Protein AF-A0A7W1XA96-F1 (afdb_monomer_lite)

Secondary structure (DSSP, 8-state):
-PPPHHHHHHHHHHHHHT-TT--HHHHHHHHHHHHHHHHHHHHHHHHHHS--SS-HHHHHHHHHHHHHHHHHTHHHHHTSTTHHHHTT--TT--STTSSTTSHHHHHHHHHHHHHHHHHHHTT-HHHHHTT---

Structure (mmCIF, N/CA/C/O backbone):
data_AF-A0A7W1XA96-F1
#
_entry.id   AF-A0A7W1XA96-F1
#
loop_
_atom_site.group_PDB
_atom_site.id
_atom_site.type_symbol
_atom_site.label_atom_id
_atom_site.label_alt_id
_atom_site.label_comp_id
_atom_site.label_asym_id
_atom_site.label_entity_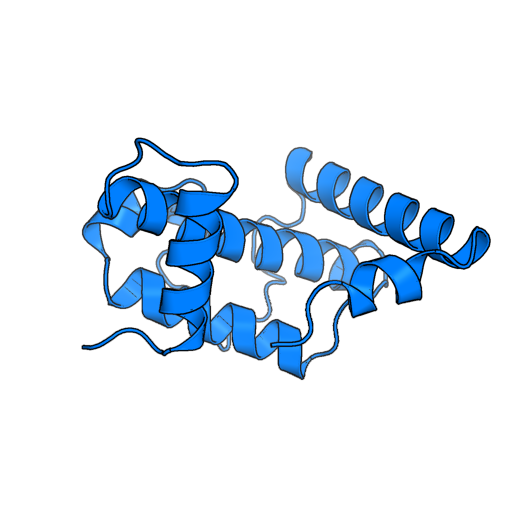id
_atom_site.label_seq_id
_atom_site.pdbx_PDB_ins_code
_atom_site.Cartn_x
_atom_site.Cartn_y
_atom_site.Cartn_z
_atom_site.occupancy
_atom_site.B_iso_or_equiv
_atom_site.auth_seq_id
_atom_site.auth_comp_id
_atom_site.auth_asym_id
_atom_site.auth_atom_id
_atom_site.pdbx_PDB_model_num
ATOM 1 N N . MET A 1 1 ? -2.725 1.290 21.199 1.00 57.22 1 MET A N 1
ATOM 2 C CA . MET A 1 1 ? -1.618 1.850 20.387 1.00 57.22 1 MET A CA 1
ATOM 3 C C . MET A 1 1 ? -2.131 3.094 19.661 1.00 57.22 1 MET A C 1
ATOM 5 O O . MET A 1 1 ? -3.259 3.054 19.189 1.00 57.22 1 MET A O 1
ATOM 9 N N . LYS A 1 2 ? -1.398 4.219 19.641 1.00 81.19 2 LYS A N 1
ATOM 10 C CA . LYS A 1 2 ? -1.837 5.448 18.940 1.00 81.19 2 LYS A CA 1
ATOM 11 C C . LYS A 1 2 ? -1.303 5.438 17.505 1.00 81.19 2 LYS A C 1
ATOM 13 O O . LYS A 1 2 ? -0.130 5.144 17.312 1.00 81.19 2 LYS A O 1
ATOM 18 N N . LEU A 1 3 ? -2.135 5.809 16.527 1.00 90.19 3 LEU A N 1
ATOM 19 C CA . LEU A 1 3 ? -1.678 5.979 15.144 1.00 90.19 3 LEU A CA 1
ATOM 20 C C . LEU A 1 3 ? -0.625 7.105 15.032 1.00 90.19 3 LEU A C 1
ATOM 22 O O . LEU A 1 3 ? -0.797 8.151 15.681 1.00 90.19 3 LEU A O 1
ATOM 26 N N . PRO A 1 4 ? 0.413 6.923 14.196 1.00 94.06 4 PRO A N 1
ATOM 27 C CA . PRO A 1 4 ? 1.352 7.963 13.797 1.00 94.06 4 PRO A CA 1
ATOM 28 C C . PRO A 1 4 ? 0.668 9.213 13.237 1.00 94.06 4 PRO A C 1
ATOM 30 O O . PRO A 1 4 ? -0.450 9.159 12.715 1.00 94.06 4 PRO A O 1
ATOM 33 N N . THR A 1 5 ? 1.351 10.353 13.340 1.00 95.56 5 THR A N 1
ATOM 34 C CA . THR A 1 5 ? 0.825 11.654 12.904 1.00 95.56 5 THR A CA 1
ATOM 35 C C . THR A 1 5 ? 0.485 11.673 11.414 1.00 95.56 5 THR A C 1
ATOM 37 O O . THR A 1 5 ? -0.587 12.163 11.061 1.00 95.56 5 THR A O 1
ATOM 40 N N . HIS A 1 6 ? 1.318 11.081 10.553 1.00 94.38 6 HIS A N 1
ATOM 41 C CA . HIS A 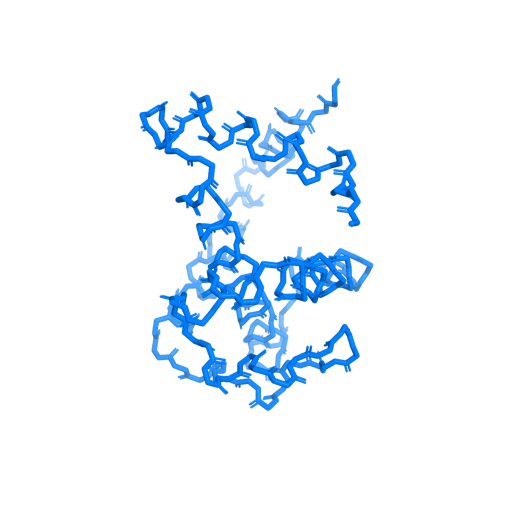1 6 ? 1.082 11.070 9.104 1.00 94.38 6 HIS A CA 1
ATOM 42 C C . HIS A 1 6 ? -0.171 10.273 8.721 1.00 94.38 6 HIS A C 1
ATOM 44 O O . HIS A 1 6 ? -0.967 10.745 7.915 1.00 94.38 6 HIS A O 1
ATOM 50 N N . LEU A 1 7 ? -0.431 9.128 9.366 1.00 96.06 7 LEU A N 1
ATOM 51 C CA . LEU A 1 7 ? -1.658 8.353 9.126 1.00 96.06 7 LEU A CA 1
ATOM 52 C C . LEU A 1 7 ? -2.913 9.112 9.575 1.00 96.06 7 LEU A C 1
ATOM 54 O O . LEU A 1 7 ? -3.935 9.078 8.895 1.00 96.06 7 LEU A O 1
ATOM 58 N N . LYS A 1 8 ? -2.844 9.854 10.688 1.00 95.19 8 LYS A N 1
ATOM 59 C CA . LYS A 1 8 ? -3.952 10.727 11.119 1.00 95.19 8 LYS A CA 1
ATOM 60 C C . LYS A 1 8 ? -4.201 11.859 10.125 1.00 95.19 8 LYS A C 1
ATOM 62 O O . LYS A 1 8 ? -5.353 12.163 9.820 1.00 95.19 8 LYS A O 1
ATOM 67 N N . GLN A 1 9 ? -3.136 12.485 9.630 1.00 95.00 9 GLN A N 1
ATOM 68 C CA . GLN A 1 9 ? -3.228 13.524 8.606 1.00 95.00 9 GLN A CA 1
ATOM 69 C C . GLN A 1 9 ? -3.833 12.968 7.311 1.00 95.00 9 GLN A C 1
ATOM 71 O O . GLN A 1 9 ? -4.704 13.614 6.730 1.00 95.00 9 GLN A O 1
ATOM 76 N N . GLU A 1 10 ? -3.456 11.753 6.901 1.00 95.12 10 GLU A N 1
ATOM 77 C CA . GLU A 1 10 ? -4.036 11.100 5.726 1.00 95.12 10 GLU A CA 1
ATOM 78 C C . GLU A 1 10 ? -5.527 10.804 5.916 1.00 95.12 10 GLU A C 1
ATOM 80 O O . GLU A 1 10 ? -6.319 11.188 5.059 1.00 95.12 10 GLU A O 1
ATOM 85 N N . LEU A 1 11 ? -5.944 10.239 7.054 1.00 94.88 11 LEU A N 1
ATOM 86 C CA . LEU A 1 11 ? -7.366 10.014 7.356 1.00 94.88 11 LEU A CA 1
ATOM 87 C C . LEU A 1 11 ? -8.172 11.323 7.322 1.00 94.88 11 LEU A C 1
ATOM 89 O O . LEU A 1 11 ? -9.252 11.382 6.730 1.00 94.88 11 LEU A O 1
ATOM 93 N N . ASN A 1 12 ? -7.623 12.398 7.896 1.00 94.62 12 ASN A N 1
ATOM 94 C CA . ASN A 1 12 ? -8.241 13.723 7.853 1.00 94.62 12 ASN A CA 1
ATOM 95 C C . ASN A 1 12 ? -8.357 14.259 6.419 1.00 94.62 12 ASN A C 1
ATOM 97 O O . ASN A 1 12 ? -9.382 14.844 6.063 1.00 94.62 12 ASN A O 1
ATOM 101 N N . ARG A 1 13 ? -7.332 14.052 5.584 1.00 94.81 13 ARG A N 1
ATOM 102 C CA . ARG A 1 13 ? -7.362 14.424 4.165 1.00 94.81 13 ARG A CA 1
ATOM 103 C C . ARG A 1 13 ? -8.423 13.625 3.409 1.00 94.81 13 ARG A C 1
ATOM 105 O O . ARG A 1 13 ? -9.221 14.227 2.701 1.00 94.81 13 ARG A O 1
ATOM 112 N N . MET A 1 14 ? -8.479 12.305 3.593 1.00 94.94 14 MET A N 1
ATOM 113 C CA . MET A 1 14 ? -9.481 11.439 2.957 1.00 94.94 14 MET A CA 1
ATOM 114 C C . MET A 1 14 ? -10.903 11.908 3.275 1.00 94.94 14 MET A C 1
ATOM 116 O O . MET A 1 14 ? -11.708 12.117 2.363 1.00 94.94 14 MET A O 1
ATOM 120 N N . LYS A 1 15 ? -11.171 12.178 4.559 1.00 94.69 15 LYS A N 1
ATOM 121 C CA . LYS A 1 15 ? -12.461 12.694 5.020 1.00 94.69 15 LYS A CA 1
ATOM 122 C C . LYS A 1 15 ? -12.821 14.026 4.361 1.00 94.69 15 LYS A C 1
ATOM 124 O O . LYS A 1 15 ? -13.938 14.201 3.890 1.00 94.69 15 LYS A O 1
ATOM 129 N N . LYS A 1 16 ? -11.873 14.965 4.281 1.00 93.81 16 LYS A N 1
ATOM 130 C CA . LYS A 1 16 ? -12.111 16.287 3.679 1.00 93.81 16 LYS A CA 1
ATOM 131 C C . LYS A 1 16 ? -12.308 16.233 2.161 1.00 93.81 16 LYS A C 1
ATOM 133 O O . LYS A 1 16 ? -13.118 16.992 1.634 1.00 93.81 16 LYS A O 1
ATOM 138 N N . THR A 1 17 ? -11.566 15.375 1.461 1.00 91.94 17 THR A N 1
ATOM 139 C CA . THR A 1 17 ? -11.503 15.395 -0.006 1.00 91.94 17 THR A CA 1
ATOM 140 C C . THR A 1 17 ? -12.582 14.537 -0.666 1.00 91.94 17 THR A C 1
ATOM 142 O O . THR A 1 17 ? -13.232 15.021 -1.588 1.00 91.94 17 THR A O 1
ATOM 145 N N . PHE A 1 18 ? -12.784 13.288 -0.231 1.00 90.75 18 PHE A N 1
ATOM 146 C CA . PHE A 1 18 ? -13.611 12.330 -0.986 1.00 90.75 18 PHE A CA 1
ATOM 147 C C . PHE A 1 18 ? -14.481 11.390 -0.131 1.00 90.75 18 PHE A C 1
ATOM 149 O O . PHE A 1 18 ? -15.227 10.594 -0.689 1.00 90.75 18 PHE A O 1
ATOM 156 N N . MET A 1 19 ? -14.433 11.488 1.205 1.00 93.31 19 MET A N 1
ATOM 157 C CA . MET A 1 19 ? -15.226 10.661 2.133 1.00 93.31 19 MET A CA 1
ATOM 158 C C . MET A 1 19 ? -15.852 11.500 3.261 1.00 93.31 19 MET A C 1
ATOM 160 O O . MET A 1 19 ? -15.618 11.242 4.441 1.00 93.31 19 MET A O 1
ATOM 164 N N . LYS A 1 20 ? -16.620 12.538 2.906 1.00 89.00 20 LYS A N 1
ATOM 165 C CA . LYS A 1 20 ? -17.130 13.545 3.862 1.00 89.00 20 LYS A CA 1
ATOM 166 C C . LYS A 1 20 ? -18.012 12.950 4.963 1.00 89.00 20 LYS A C 1
ATOM 168 O O . LYS A 1 20 ? -17.817 13.279 6.133 1.00 89.00 20 LYS A O 1
ATOM 173 N N . ASP A 1 21 ? -18.897 12.031 4.585 1.00 93.19 21 ASP A N 1
ATOM 174 C CA . ASP A 1 21 ? -19.896 11.429 5.480 1.00 93.19 21 ASP A CA 1
ATOM 175 C C . ASP A 1 21 ? -19.442 10.090 6.080 1.00 93.19 21 ASP A C 1
ATOM 177 O O . ASP A 1 21 ? -20.163 9.467 6.856 1.00 93.19 21 ASP A O 1
ATOM 181 N N . ALA A 1 22 ? -18.232 9.640 5.740 1.00 92.31 22 ALA A N 1
ATOM 182 C CA . ALA A 1 22 ? -17.699 8.383 6.234 1.00 92.31 22 ALA A CA 1
ATOM 183 C C . ALA A 1 22 ? -17.386 8.460 7.731 1.00 92.31 22 ALA A C 1
ATOM 185 O O . ALA A 1 22 ? -16.797 9.431 8.235 1.00 92.31 22 ALA A O 1
ATOM 186 N N . ASN A 1 23 ? -17.730 7.389 8.444 1.00 95.19 23 ASN A N 1
ATOM 187 C CA . ASN A 1 23 ? -17.289 7.219 9.819 1.00 95.19 23 ASN A CA 1
ATOM 188 C C . ASN A 1 23 ? -15.804 6.798 9.858 1.00 95.19 23 ASN A C 1
ATOM 190 O O . ASN A 1 23 ? -15.154 6.570 8.834 1.00 95.19 23 ASN A O 1
ATOM 194 N N . LEU A 1 24 ? -15.238 6.709 11.064 1.00 94.06 24 LEU A N 1
ATOM 195 C CA . LEU A 1 24 ? -13.830 6.351 11.230 1.00 94.06 24 LEU A CA 1
ATOM 196 C C . LEU A 1 24 ? -13.508 4.943 10.704 1.00 94.06 24 LEU A C 1
ATOM 198 O O . LEU A 1 24 ? -12.451 4.757 10.106 1.00 94.06 24 LEU A O 1
ATOM 202 N N . ASN A 1 25 ? -14.396 3.968 10.895 1.00 96.69 25 ASN A N 1
ATOM 203 C CA . ASN A 1 25 ? -14.159 2.591 10.462 1.00 96.69 25 ASN A CA 1
ATOM 204 C C . ASN A 1 25 ? -14.081 2.500 8.935 1.00 96.69 25 ASN A C 1
ATOM 206 O O . ASN A 1 25 ? -13.188 1.831 8.416 1.00 96.69 25 ASN A O 1
ATOM 210 N N . ASP A 1 26 ? -14.948 3.220 8.222 1.00 97.12 26 ASP A N 1
ATOM 211 C CA . ASP A 1 26 ? -14.929 3.284 6.756 1.00 97.12 26 ASP A CA 1
ATOM 212 C C . ASP A 1 26 ? -13.623 3.904 6.240 1.00 97.12 26 ASP A C 1
ATOM 214 O O . ASP A 1 26 ? -12.998 3.383 5.315 1.00 97.12 26 ASP A O 1
ATOM 218 N N . LEU A 1 27 ? -13.157 4.981 6.885 1.00 97.31 27 LEU A N 1
ATOM 219 C CA . LEU A 1 27 ? -11.882 5.623 6.551 1.00 97.31 27 LEU A CA 1
ATOM 220 C C . LEU A 1 27 ? -10.691 4.677 6.773 1.00 97.31 27 LEU A C 1
ATOM 222 O O . LEU A 1 27 ? -9.788 4.620 5.938 1.00 97.31 27 LEU A O 1
ATOM 226 N N . ILE A 1 28 ? -10.692 3.914 7.870 1.00 97.75 28 ILE A N 1
ATOM 227 C CA . ILE A 1 28 ? -9.647 2.922 8.161 1.00 97.75 28 ILE A CA 1
ATOM 228 C C . ILE A 1 28 ? -9.663 1.786 7.134 1.00 97.75 28 ILE A C 1
ATOM 230 O O . ILE A 1 28 ? -8.602 1.421 6.621 1.00 97.75 28 ILE A O 1
ATOM 234 N N . LYS A 1 29 ? -10.843 1.256 6.791 1.00 98.19 29 LYS A N 1
ATOM 235 C CA . LYS A 1 29 ? -10.991 0.210 5.768 1.00 98.19 29 LYS A CA 1
ATOM 236 C C . LYS A 1 29 ? -10.458 0.674 4.414 1.00 98.19 29 LYS A C 1
ATOM 238 O O . LYS A 1 29 ? -9.675 -0.043 3.787 1.00 98.19 29 LYS A O 1
ATOM 243 N N . GLU A 1 30 ? -10.808 1.887 3.988 1.00 98.12 30 GLU A N 1
ATOM 244 C CA . GLU A 1 30 ? -10.300 2.444 2.732 1.00 98.12 30 GLU A CA 1
ATOM 245 C C . GLU A 1 30 ? -8.793 2.726 2.778 1.00 98.12 30 GLU A C 1
ATOM 247 O O . GLU A 1 30 ? -8.102 2.495 1.784 1.00 98.12 30 GLU A O 1
ATOM 252 N N . LEU A 1 31 ? -8.239 3.140 3.921 1.00 98.00 31 LEU A N 1
ATOM 253 C CA . LEU A 1 31 ? -6.795 3.327 4.061 1.00 98.00 31 LEU A CA 1
ATOM 254 C C . LEU A 1 31 ? -6.028 1.994 3.979 1.00 98.00 31 LEU A C 1
ATOM 256 O O . LEU A 1 31 ? -5.026 1.911 3.267 1.00 98.00 31 LEU A O 1
ATOM 260 N N . ILE A 1 32 ? -6.520 0.931 4.629 1.00 98.44 32 ILE A N 1
ATOM 261 C CA . ILE A 1 32 ? -5.950 -0.426 4.516 1.00 98.44 32 ILE A CA 1
ATOM 262 C C . ILE A 1 32 ? -6.011 -0.901 3.063 1.00 98.44 32 ILE A C 1
ATOM 264 O O . ILE A 1 32 ? -5.006 -1.344 2.504 1.00 98.44 32 ILE A O 1
ATOM 268 N N . LYS A 1 33 ? -7.174 -0.759 2.421 1.00 98.31 33 LYS A N 1
ATOM 269 C CA . LYS A 1 33 ? -7.379 -1.111 1.010 1.00 98.31 33 LYS A CA 1
ATOM 270 C C . LYS A 1 33 ? -6.402 -0.376 0.102 1.00 98.31 33 LYS A C 1
ATOM 272 O O . LYS A 1 33 ? -5.809 -0.987 -0.788 1.00 98.31 33 LYS A O 1
ATOM 277 N N . ARG A 1 34 ? -6.219 0.927 0.330 1.00 97.62 34 ARG A N 1
ATOM 278 C CA . ARG A 1 34 ? -5.271 1.758 -0.412 1.00 97.62 34 ARG A CA 1
ATOM 279 C C . ARG A 1 34 ? -3.847 1.238 -0.246 1.00 97.62 34 ARG A C 1
ATOM 281 O O . ARG A 1 34 ? -3.185 1.027 -1.257 1.00 97.62 34 ARG A O 1
ATOM 288 N N . ARG A 1 35 ? -3.403 0.966 0.985 1.00 97.75 35 ARG A N 1
ATOM 289 C CA . ARG A 1 35 ? -2.057 0.441 1.261 1.00 97.75 35 ARG A CA 1
ATOM 290 C C . ARG A 1 35 ? -1.816 -0.928 0.622 1.00 97.75 35 ARG A C 1
ATOM 292 O O . ARG A 1 35 ? -0.809 -1.086 -0.059 1.00 97.75 35 ARG A O 1
ATOM 299 N N . ARG A 1 36 ? -2.764 -1.870 0.719 1.00 98.31 36 ARG A N 1
ATOM 300 C CA . ARG A 1 36 ? -2.679 -3.170 0.018 1.00 98.31 36 ARG A CA 1
ATOM 301 C C . ARG A 1 36 ? -2.522 -2.990 -1.491 1.00 98.31 36 ARG A C 1
ATOM 303 O O . ARG A 1 36 ? -1.643 -3.595 -2.093 1.00 98.31 36 ARG A O 1
ATOM 310 N N . LYS A 1 37 ? -3.332 -2.118 -2.104 1.00 98.12 37 LYS A N 1
ATOM 311 C CA . LYS A 1 37 ? -3.219 -1.813 -3.539 1.00 98.12 37 LYS A CA 1
ATOM 312 C C . LYS A 1 37 ? -1.881 -1.172 -3.897 1.00 98.12 37 LYS A C 1
ATOM 314 O O . LYS A 1 37 ? -1.331 -1.520 -4.932 1.00 98.12 37 LYS A O 1
ATOM 319 N N . GLN A 1 38 ? -1.366 -0.259 -3.074 1.00 97.81 38 GLN A N 1
ATOM 320 C CA . GLN A 1 38 ? -0.060 0.361 -3.306 1.00 97.81 38 GLN A CA 1
ATOM 321 C C . GLN A 1 38 ? 1.054 -0.690 -3.300 1.00 97.81 38 GLN A C 1
ATOM 323 O O . GLN A 1 38 ? 1.820 -0.728 -4.257 1.00 97.81 38 GLN A O 1
ATOM 328 N N . ILE A 1 39 ? 1.085 -1.581 -2.301 1.00 98.06 39 ILE A N 1
ATOM 329 C CA . ILE A 1 39 ? 2.034 -2.703 -2.272 1.00 98.06 39 ILE A CA 1
ATOM 330 C C . ILE A 1 39 ? 1.904 -3.536 -3.553 1.00 98.06 39 ILE A C 1
ATOM 332 O O . ILE A 1 39 ? 2.863 -3.634 -4.305 1.00 98.06 39 ILE A O 1
ATOM 336 N N . LEU A 1 40 ? 0.703 -4.026 -3.883 1.00 98.44 40 LEU A N 1
ATOM 337 C CA . LEU A 1 40 ? 0.484 -4.861 -5.074 1.00 98.44 40 LEU A CA 1
ATOM 338 C C . LEU A 1 40 ? 0.921 -4.190 -6.384 1.00 98.44 40 LEU A C 1
ATOM 340 O O . LEU A 1 40 ? 1.567 -4.819 -7.220 1.00 98.44 40 LEU A O 1
ATOM 344 N N . VAL A 1 41 ? 0.562 -2.919 -6.578 1.00 98.56 41 VAL A N 1
ATOM 345 C CA . VAL A 1 41 ? 0.876 -2.174 -7.803 1.00 98.56 41 VAL A CA 1
ATOM 346 C C . VAL A 1 41 ? 2.377 -1.930 -7.924 1.00 98.56 41 VAL A C 1
ATOM 348 O O . VAL A 1 41 ? 2.934 -2.155 -8.997 1.00 98.56 41 VAL A O 1
ATOM 351 N N . HIS A 1 42 ? 3.047 -1.513 -6.847 1.00 98.12 42 HIS A N 1
ATOM 352 C CA . HIS A 1 42 ? 4.486 -1.252 -6.888 1.00 98.12 42 HIS A CA 1
ATOM 353 C C . HIS A 1 42 ? 5.308 -2.543 -6.991 1.00 98.12 42 HIS A C 1
ATOM 355 O O . HIS A 1 42 ? 6.261 -2.576 -7.766 1.00 98.12 42 HIS A O 1
ATOM 361 N N . SER A 1 43 ? 4.890 -3.634 -6.341 1.00 98.00 43 SER A N 1
ATOM 362 C CA . SER A 1 43 ? 5.497 -4.955 -6.551 1.00 98.00 43 SER A CA 1
ATOM 363 C C . SER A 1 43 ? 5.293 -5.451 -7.989 1.00 98.00 43 SER A C 1
ATOM 365 O O . SER A 1 43 ? 6.215 -6.004 -8.583 1.00 98.00 43 SER A O 1
ATOM 367 N N . CYS A 1 44 ? 4.119 -5.224 -8.593 1.00 98.56 44 CYS A N 1
ATOM 368 C CA . CYS A 1 44 ? 3.877 -5.556 -10.000 1.00 98.56 44 CYS A CA 1
ATOM 369 C C . CYS A 1 44 ? 4.789 -4.758 -10.942 1.00 98.56 44 CYS A C 1
ATOM 371 O O . CYS A 1 44 ? 5.356 -5.336 -11.870 1.00 98.56 44 CYS A O 1
ATOM 373 N N . LEU A 1 45 ? 4.939 -3.448 -10.721 1.00 98.31 45 LEU A N 1
ATOM 374 C CA . LEU A 1 45 ? 5.854 -2.616 -11.506 1.00 98.31 45 LEU A CA 1
ATOM 375 C C . LEU A 1 45 ? 7.288 -3.158 -11.432 1.00 98.31 45 LEU A C 1
ATOM 377 O O . LEU A 1 45 ? 7.908 -3.389 -12.471 1.00 98.31 45 LEU A O 1
ATOM 381 N N . TYR A 1 46 ? 7.764 -3.447 -10.220 1.00 97.75 46 TYR A N 1
ATOM 382 C CA . TYR A 1 46 ? 9.125 -3.916 -9.988 1.00 97.75 46 TYR A CA 1
ATOM 383 C C . TYR A 1 46 ? 9.373 -5.298 -10.613 1.00 97.75 46 TYR A C 1
ATOM 385 O O . TYR A 1 46 ? 10.195 -5.436 -11.517 1.00 97.75 46 TYR A O 1
ATOM 393 N N . TYR A 1 47 ? 8.611 -6.317 -10.202 1.00 97.81 47 TYR A N 1
ATOM 394 C CA . TYR A 1 47 ? 8.886 -7.708 -10.578 1.00 97.81 47 TYR A CA 1
ATOM 395 C C . TYR A 1 47 ? 8.393 -8.100 -11.974 1.00 97.81 47 TYR A C 1
ATOM 397 O O . TYR A 1 47 ? 8.943 -9.024 -12.569 1.00 97.81 47 TYR A O 1
ATOM 405 N N . ARG A 1 48 ? 7.346 -7.450 -12.502 1.00 97.25 48 ARG A N 1
ATOM 406 C CA . ARG A 1 48 ? 6.743 -7.838 -13.795 1.00 97.25 48 ARG A CA 1
ATOM 407 C C . ARG A 1 48 ? 7.005 -6.854 -14.923 1.00 97.25 48 ARG A C 1
ATOM 409 O O . ARG A 1 48 ? 6.862 -7.238 -16.080 1.00 97.25 48 ARG A O 1
ATOM 416 N N . MET A 1 49 ? 7.327 -5.601 -14.609 1.00 97.19 49 MET A N 1
ATOM 417 C CA . MET A 1 49 ? 7.520 -4.552 -15.616 1.00 97.19 49 MET A CA 1
ATOM 418 C C . MET A 1 49 ? 8.935 -3.966 -15.611 1.00 97.19 49 MET A C 1
ATOM 420 O O . MET A 1 49 ? 9.199 -3.083 -16.422 1.00 97.19 49 MET A O 1
ATOM 424 N N . ASN A 1 50 ? 9.831 -4.461 -14.741 1.00 96.75 50 ASN A N 1
ATOM 425 C CA . ASN A 1 50 ? 11.198 -3.958 -14.573 1.00 96.75 50 ASN A CA 1
ATOM 426 C C . ASN A 1 50 ? 11.230 -2.426 -14.415 1.00 96.75 50 ASN A C 1
ATOM 428 O O . ASN A 1 50 ? 12.012 -1.729 -15.062 1.00 96.75 50 ASN A O 1
ATOM 432 N N . HIS A 1 51 ? 10.294 -1.899 -13.621 1.00 96.50 51 HIS A N 1
ATOM 433 C CA . HIS A 1 51 ? 10.044 -0.468 -13.505 1.00 96.50 51 HIS A CA 1
ATOM 434 C C . HIS A 1 51 ? 9.809 -0.062 -12.053 1.00 96.50 51 HIS A C 1
ATOM 436 O O . HIS A 1 51 ? 9.075 -0.729 -11.328 1.00 96.50 51 HIS A O 1
ATOM 442 N N . THR A 1 52 ? 10.364 1.078 -11.651 1.00 95.12 52 THR A N 1
ATOM 443 C CA . THR A 1 52 ? 10.277 1.584 -10.276 1.00 95.12 52 THR A CA 1
ATOM 444 C C . THR A 1 52 ? 9.805 3.034 -10.289 1.00 95.12 52 THR A C 1
ATOM 446 O O . THR A 1 52 ? 10.428 3.887 -10.915 1.00 95.12 52 THR A O 1
ATOM 449 N N . GLU A 1 53 ? 8.694 3.319 -9.600 1.00 94.88 53 GLU A N 1
ATOM 450 C CA . GLU A 1 53 ? 8.128 4.681 -9.494 1.00 94.88 53 GLU A CA 1
ATOM 451 C C . GLU A 1 53 ? 8.356 5.351 -8.136 1.00 94.88 53 GLU A C 1
ATOM 453 O O . GLU A 1 53 ? 8.278 6.575 -8.029 1.00 94.88 53 GLU A O 1
ATOM 458 N N . ILE A 1 54 ? 8.609 4.559 -7.095 1.00 94.50 54 ILE A N 1
ATOM 459 C CA . ILE A 1 54 ? 8.909 5.028 -5.740 1.00 94.50 54 ILE A CA 1
ATOM 460 C C . ILE A 1 54 ? 10.210 4.384 -5.279 1.00 94.50 54 ILE A C 1
ATOM 462 O O . ILE A 1 54 ? 10.508 3.268 -5.693 1.00 94.50 54 ILE A O 1
ATOM 466 N N . ASP A 1 55 ? 10.973 5.081 -4.446 1.00 94.81 55 ASP A N 1
ATOM 467 C CA . ASP A 1 55 ? 12.180 4.515 -3.846 1.00 94.81 55 ASP A CA 1
ATOM 468 C C . ASP A 1 55 ? 11.859 3.457 -2.776 1.00 94.81 55 ASP A C 1
ATOM 470 O O . ASP A 1 55 ? 10.735 3.369 -2.263 1.00 94.81 55 ASP A O 1
ATOM 474 N N . ASP A 1 56 ? 12.875 2.663 -2.432 1.00 94.25 56 ASP A N 1
ATOM 475 C CA . ASP A 1 56 ? 12.773 1.583 -1.447 1.00 94.25 56 ASP A CA 1
ATOM 476 C C . ASP A 1 56 ? 12.319 2.107 -0.080 1.00 94.25 56 ASP A C 1
ATOM 478 O O . ASP A 1 56 ? 11.474 1.500 0.570 1.00 94.25 56 ASP A O 1
ATOM 482 N N . HIS A 1 57 ? 12.789 3.290 0.330 1.00 95.12 57 HIS A N 1
ATOM 483 C CA . HIS A 1 57 ? 12.384 3.905 1.595 1.00 95.12 57 HIS A CA 1
ATOM 484 C C . HIS A 1 57 ? 10.871 4.179 1.645 1.00 95.12 57 HIS A C 1
ATOM 486 O O . HIS A 1 57 ? 10.208 3.920 2.655 1.00 95.12 57 HIS A O 1
ATOM 492 N N . THR A 1 58 ? 10.302 4.687 0.551 1.00 95.62 58 THR A N 1
ATOM 493 C CA . THR A 1 58 ? 8.862 4.927 0.428 1.00 95.62 58 THR A CA 1
ATOM 494 C C . THR A 1 58 ? 8.093 3.611 0.421 1.00 95.62 58 THR A C 1
ATOM 496 O O . THR A 1 58 ? 7.068 3.506 1.100 1.00 95.62 58 THR A O 1
ATOM 499 N N . TYR A 1 59 ? 8.577 2.603 -0.307 1.00 96.12 59 TYR A N 1
ATOM 500 C CA . TYR A 1 59 ? 7.961 1.276 -0.332 1.00 96.12 59 TYR A CA 1
ATOM 501 C C . TYR A 1 59 ? 7.946 0.629 1.065 1.00 96.12 59 TYR A C 1
ATOM 503 O O . TYR A 1 59 ? 6.890 0.200 1.538 1.00 96.12 59 TYR A O 1
ATOM 511 N N . ASP A 1 60 ? 9.070 0.669 1.778 1.00 95.44 60 ASP A N 1
ATOM 512 C CA . ASP A 1 60 ? 9.204 0.161 3.144 1.00 95.44 60 ASP A CA 1
ATOM 513 C C . ASP A 1 60 ? 8.251 0.865 4.113 1.00 95.44 60 ASP A C 1
ATOM 515 O O . ASP A 1 60 ? 7.628 0.230 4.972 1.00 95.44 60 ASP A O 1
ATOM 519 N N . GLN A 1 61 ? 8.100 2.187 3.985 1.00 96.06 61 GLN A N 1
ATOM 520 C CA . GLN A 1 61 ? 7.173 2.939 4.824 1.00 96.06 61 GLN A CA 1
ATOM 521 C C . GLN A 1 61 ? 5.715 2.530 4.566 1.00 96.06 61 GLN A C 1
ATOM 523 O O . GLN A 1 61 ? 4.941 2.413 5.520 1.00 96.06 61 GLN A O 1
ATOM 528 N N . LEU A 1 62 ? 5.336 2.253 3.311 1.00 96.44 62 LEU A N 1
ATOM 529 C CA . LEU A 1 62 ? 4.008 1.719 2.987 1.00 96.44 62 LEU A CA 1
ATOM 530 C C . LEU A 1 62 ? 3.782 0.344 3.632 1.00 96.44 62 LEU A C 1
ATOM 532 O O . LEU A 1 62 ? 2.692 0.100 4.157 1.00 96.44 62 LEU A O 1
ATOM 536 N N . GLY A 1 63 ? 4.800 -0.522 3.632 1.00 96.69 63 GLY A N 1
ATOM 537 C CA . GLY A 1 63 ? 4.749 -1.838 4.273 1.00 96.69 63 GLY A CA 1
ATOM 538 C C . GLY A 1 63 ? 4.585 -1.747 5.792 1.00 96.69 63 GLY A C 1
ATOM 539 O O . GLY A 1 63 ? 3.693 -2.382 6.362 1.00 96.69 63 GLY A O 1
ATOM 540 N N . LYS A 1 64 ? 5.368 -0.882 6.449 1.00 96.50 64 LYS A N 1
ATOM 541 C CA . LYS A 1 64 ? 5.258 -0.599 7.894 1.00 96.50 64 LYS A CA 1
ATOM 542 C C . LYS A 1 64 ? 3.886 -0.035 8.264 1.00 96.50 64 LYS A C 1
ATOM 544 O O . LYS A 1 64 ? 3.268 -0.494 9.226 1.00 96.50 64 LYS A O 1
ATOM 549 N N . ASP A 1 65 ? 3.390 0.929 7.487 1.00 96.94 65 ASP A N 1
ATOM 550 C CA . ASP A 1 65 ? 2.058 1.510 7.673 1.00 96.94 65 ASP A CA 1
ATOM 551 C C . ASP A 1 65 ? 0.968 0.440 7.556 1.00 96.94 65 ASP A C 1
ATOM 553 O O . ASP A 1 65 ? 0.076 0.368 8.404 1.00 96.94 65 ASP A O 1
ATOM 557 N N . LEU A 1 66 ? 1.041 -0.403 6.519 1.00 97.75 66 LEU A N 1
ATOM 558 C CA . LEU A 1 66 ? 0.076 -1.474 6.301 1.00 97.75 66 LEU A CA 1
ATOM 559 C C . LEU A 1 66 ? 0.086 -2.459 7.468 1.00 97.75 66 LEU A C 1
ATOM 561 O O . LEU A 1 66 ? -0.973 -2.742 8.029 1.00 97.75 66 LEU A O 1
ATOM 565 N N . GLN A 1 67 ? 1.263 -2.934 7.876 1.00 97.06 67 GLN A N 1
ATOM 566 C CA . GLN A 1 67 ? 1.381 -3.865 8.993 1.00 97.06 67 GLN A CA 1
ATOM 567 C C . GLN A 1 67 ? 0.778 -3.272 10.275 1.00 97.06 67 GLN A C 1
ATOM 569 O O . GLN A 1 67 ? -0.015 -3.932 10.952 1.00 97.06 67 GLN A O 1
ATOM 574 N N . LEU A 1 68 ? 1.100 -2.012 10.585 1.00 96.75 68 LEU A N 1
ATOM 575 C CA . LEU A 1 68 ? 0.555 -1.315 11.746 1.00 96.75 68 LEU A CA 1
ATOM 576 C C . LEU A 1 68 ? -0.973 -1.215 11.684 1.00 96.75 68 LEU A C 1
ATOM 578 O O . LEU A 1 68 ? -1.641 -1.498 12.682 1.00 96.75 68 LEU A O 1
ATOM 582 N N . LEU A 1 69 ? -1.532 -0.824 10.537 1.00 97.38 69 LEU A N 1
ATOM 583 C CA . LEU A 1 69 ? -2.977 -0.697 10.350 1.00 97.38 69 LEU A CA 1
ATOM 584 C C . LEU A 1 69 ? -3.687 -2.046 10.512 1.00 97.38 69 LEU A C 1
ATOM 586 O O . LEU A 1 69 ? -4.679 -2.118 11.236 1.00 97.38 69 LEU A O 1
ATOM 590 N N . GLN A 1 70 ? -3.163 -3.116 9.905 1.00 96.94 70 GLN A N 1
ATOM 591 C CA . GLN A 1 70 ? -3.763 -4.450 10.003 1.00 96.94 70 GLN A CA 1
ATOM 592 C C . GLN A 1 70 ? -3.702 -5.012 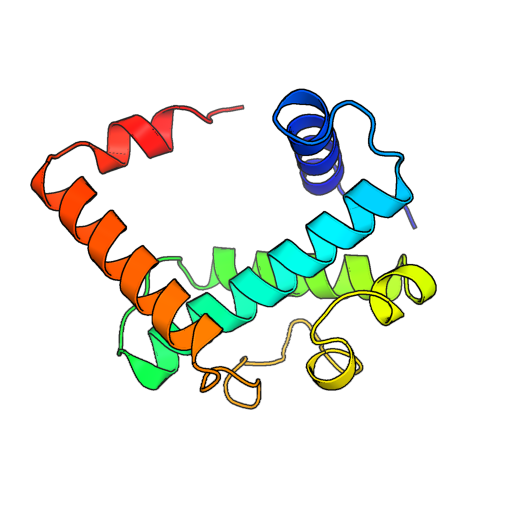11.426 1.00 96.94 70 GLN A C 1
ATOM 594 O O . GLN A 1 70 ? -4.674 -5.614 11.874 1.00 96.94 70 GLN A O 1
ATOM 599 N N . LYS A 1 71 ? -2.594 -4.790 12.149 1.00 96.06 71 LYS A N 1
ATOM 600 C CA . LYS A 1 71 ? -2.453 -5.203 13.555 1.00 96.06 71 LYS A CA 1
ATOM 601 C C . LYS A 1 71 ? -3.356 -4.393 14.484 1.00 96.06 71 LYS A C 1
ATOM 603 O O . LYS A 1 71 ? -3.972 -4.951 15.383 1.00 96.06 71 LYS A O 1
ATOM 608 N N . THR A 1 72 ? -3.438 -3.079 14.273 1.00 96.62 72 THR A N 1
ATOM 609 C CA . THR A 1 72 ? -4.220 -2.179 15.139 1.00 96.62 72 THR A CA 1
ATOM 610 C C . THR A 1 72 ? -5.725 -2.367 14.949 1.00 96.62 72 THR A C 1
ATOM 612 O O . THR A 1 72 ? -6.478 -2.249 15.911 1.00 96.62 72 THR A O 1
ATOM 615 N N . PHE A 1 73 ? -6.163 -2.664 13.724 1.00 96.62 73 PHE A N 1
ATOM 616 C CA . PHE A 1 73 ? -7.572 -2.797 13.355 1.00 96.62 73 PHE A CA 1
ATOM 617 C C . PHE A 1 73 ? -7.847 -4.163 12.718 1.00 96.62 73 PHE A C 1
ATOM 619 O O . PHE A 1 73 ? -8.358 -4.239 11.600 1.00 96.62 73 PHE A O 1
ATOM 626 N N . SER A 1 74 ? -7.497 -5.243 13.423 1.00 96.88 74 SER A N 1
ATOM 627 C CA . SER A 1 74 ? -7.586 -6.620 12.913 1.00 96.88 74 SER A CA 1
ATOM 628 C C . SER A 1 74 ? -8.973 -6.975 12.383 1.00 96.88 74 SER A C 1
ATOM 630 O O . SER A 1 74 ? -9.080 -7.523 11.290 1.00 96.88 74 SER A O 1
ATOM 632 N N . GLU A 1 75 ? -10.033 -6.614 13.108 1.00 97.69 75 GLU A N 1
ATOM 633 C CA . GLU A 1 75 ? -11.405 -6.937 12.702 1.00 97.69 75 GLU A CA 1
ATOM 634 C C . GLU A 1 75 ? -11.810 -6.193 11.428 1.00 97.69 75 GLU A C 1
ATOM 636 O O . GLU A 1 75 ? -12.290 -6.812 10.485 1.00 97.69 75 GLU A O 1
ATOM 641 N N . LEU A 1 76 ? -11.497 -4.897 11.330 1.00 97.88 76 LEU A N 1
ATOM 642 C CA . LEU A 1 76 ? -11.771 -4.129 10.111 1.00 97.88 76 LEU A CA 1
ATOM 643 C C . LEU A 1 76 ? -10.924 -4.628 8.931 1.00 97.88 76 LEU A C 1
ATOM 645 O O . LEU A 1 76 ? -11.396 -4.650 7.800 1.00 97.88 76 LEU A O 1
ATOM 649 N N . SER A 1 77 ? -9.679 -5.038 9.187 1.00 97.69 77 SER A N 1
ATOM 650 C CA . SER A 1 77 ? -8.734 -5.544 8.183 1.00 97.69 77 SER A CA 1
ATOM 651 C C . SER A 1 77 ? -9.209 -6.833 7.501 1.00 97.69 77 SER A C 1
ATOM 653 O O . SER A 1 77 ? -8.928 -7.022 6.309 1.00 97.69 77 SER A O 1
ATOM 655 N N . LYS A 1 78 ? -9.933 -7.695 8.234 1.00 98.19 78 LYS A N 1
ATOM 656 C CA . LYS A 1 78 ? -10.544 -8.934 7.717 1.00 98.19 78 LYS A CA 1
ATOM 657 C C . LYS A 1 78 ? -11.641 -8.661 6.691 1.00 98.19 78 LYS A C 1
ATOM 659 O O . LYS A 1 78 ? -11.811 -9.426 5.751 1.00 98.19 78 LYS A O 1
ATOM 664 N N . GLU A 1 79 ? -12.350 -7.545 6.840 1.00 98.06 79 GLU A N 1
ATOM 665 C CA . GLU A 1 79 ? -13.435 -7.148 5.936 1.00 98.06 79 GLU A CA 1
ATOM 666 C C . GLU A 1 79 ? -12.936 -6.497 4.633 1.00 98.06 79 GLU A C 1
ATOM 668 O O . GLU A 1 79 ? -13.704 -6.290 3.694 1.00 98.06 79 GLU A O 1
ATOM 673 N N . VAL A 1 80 ? -11.654 -6.128 4.562 1.00 98.00 80 VAL A N 1
ATOM 674 C CA . VAL A 1 80 ? -11.080 -5.427 3.407 1.00 98.00 80 VAL A CA 1
ATOM 675 C C . VAL A 1 80 ? -10.592 -6.423 2.353 1.00 98.00 80 VAL A C 1
ATOM 677 O O . VAL A 1 80 ? -10.016 -7.461 2.674 1.00 98.00 80 VAL A O 1
ATOM 680 N N . ILE A 1 81 ? -10.742 -6.065 1.073 1.00 96.69 81 ILE A N 1
ATOM 681 C CA . ILE A 1 81 ? -10.272 -6.861 -0.072 1.00 96.69 81 ILE A CA 1
ATOM 682 C C . ILE A 1 81 ? -8.809 -7.306 0.062 1.00 96.69 81 ILE A C 1
ATOM 684 O O . ILE A 1 81 ? -7.974 -6.612 0.649 1.00 96.69 81 ILE A O 1
ATOM 688 N N . TYR A 1 82 ? -8.503 -8.459 -0.530 1.00 96.69 82 TYR A N 1
ATOM 689 C CA . TYR A 1 82 ? -7.201 -9.128 -0.461 1.00 96.69 82 TYR A CA 1
ATOM 690 C C . TYR A 1 82 ? -6.780 -9.582 0.943 1.00 96.69 82 TYR A C 1
ATOM 692 O O . TYR A 1 82 ? -5.613 -9.907 1.126 1.00 96.69 82 TYR A O 1
ATOM 700 N N . HIS A 1 83 ? -7.689 -9.635 1.925 1.00 97.50 83 HIS A N 1
ATOM 701 C CA . HIS A 1 83 ? -7.354 -10.082 3.281 1.00 97.50 83 HIS A CA 1
ATOM 702 C C . HIS A 1 83 ? -6.574 -11.402 3.296 1.00 97.50 83 HIS A C 1
ATOM 704 O O . HIS A 1 83 ? -5.513 -11.455 3.907 1.00 97.50 83 HIS A O 1
ATOM 710 N N . GLU A 1 84 ? -7.030 -12.415 2.554 1.00 96.50 84 GLU A N 1
ATOM 711 C CA . GLU A 1 84 ? -6.372 -13.728 2.519 1.00 96.50 84 GLU A CA 1
ATOM 712 C C . GLU A 1 84 ? -4.910 -13.679 2.070 1.00 96.50 84 GLU A C 1
ATOM 714 O O . GLU A 1 84 ? -4.085 -14.410 2.607 1.00 96.50 84 GLU A O 1
ATOM 719 N N . TYR A 1 85 ? -4.568 -12.782 1.142 1.00 96.25 85 TYR A N 1
ATOM 720 C CA . TYR A 1 85 ? -3.190 -12.601 0.677 1.00 96.25 85 TYR A CA 1
ATOM 721 C C . TYR A 1 85 ? -2.324 -11.808 1.662 1.00 96.25 85 TYR A C 1
ATOM 723 O O . TYR A 1 85 ? -1.102 -11.851 1.580 1.00 96.25 85 TYR A O 1
ATOM 731 N N . PHE A 1 86 ? -2.946 -11.059 2.575 1.00 96.88 86 PHE A N 1
ATOM 732 C CA . PHE A 1 86 ? -2.270 -10.133 3.483 1.00 96.88 86 PHE A CA 1
ATOM 733 C C . PHE A 1 86 ? -2.396 -10.509 4.966 1.00 96.88 86 PHE A C 1
ATOM 735 O O . PHE A 1 86 ? -1.924 -9.754 5.820 1.00 96.88 86 PHE A O 1
ATOM 742 N N . LYS A 1 87 ? -3.032 -11.636 5.303 1.00 93.19 87 LYS A N 1
ATOM 743 C CA . LYS A 1 87 ? -3.275 -12.044 6.697 1.00 93.19 87 LYS A CA 1
ATOM 744 C C . LYS A 1 87 ? -1.981 -12.255 7.487 1.00 93.19 87 LYS A C 1
ATOM 746 O O . LYS A 1 87 ? -1.906 -11.815 8.629 1.00 93.19 87 LYS A O 1
ATOM 751 N N . ASP A 1 88 ? -0.957 -12.794 6.827 1.00 91.75 88 ASP A N 1
ATOM 752 C CA . ASP A 1 88 ? 0.377 -13.034 7.393 1.00 91.75 88 ASP A CA 1
ATOM 753 C C . ASP A 1 88 ? 1.398 -11.966 6.959 1.00 91.75 88 ASP A C 1
ATOM 755 O O . ASP A 1 88 ? 2.602 -12.132 7.134 1.00 91.75 88 ASP A O 1
ATOM 759 N N . TYR A 1 89 ? 0.927 -10.853 6.383 1.00 93.12 89 TYR A N 1
ATOM 760 C CA . TYR A 1 89 ? 1.800 -9.808 5.857 1.00 93.12 89 TYR A CA 1
ATOM 761 C C . TYR A 1 89 ? 2.618 -9.136 6.965 1.00 93.12 89 TYR A C 1
ATOM 763 O O . TYR A 1 89 ? 2.083 -8.598 7.945 1.00 93.12 89 TYR A O 1
ATOM 771 N N . THR A 1 90 ? 3.926 -9.086 6.746 1.00 91.00 90 THR A N 1
ATOM 772 C CA . THR A 1 90 ? 4.888 -8.311 7.530 1.00 91.00 90 THR A CA 1
ATOM 773 C C . THR A 1 90 ? 5.509 -7.221 6.667 1.00 91.00 90 THR A C 1
ATOM 775 O O . THR A 1 90 ? 5.515 -7.294 5.442 1.00 91.00 90 THR A O 1
ATOM 778 N N . GLU A 1 91 ? 6.095 -6.218 7.308 1.00 83.00 91 GLU A N 1
ATOM 779 C CA . GLU A 1 91 ? 6.893 -5.186 6.649 1.00 83.00 91 GLU A CA 1
ATOM 780 C C . GLU A 1 91 ? 8.090 -5.751 5.864 1.00 83.00 91 GLU A C 1
ATOM 782 O O . GLU A 1 91 ? 8.589 -5.089 4.966 1.00 83.00 91 GLU A O 1
ATOM 787 N N . THR A 1 92 ? 8.529 -6.976 6.172 1.00 83.81 92 THR A N 1
ATOM 788 C CA . THR A 1 92 ? 9.609 -7.688 5.468 1.00 83.81 92 THR A CA 1
ATOM 789 C C . THR A 1 92 ? 9.129 -8.514 4.271 1.00 83.81 92 THR A C 1
ATOM 791 O O . THR A 1 92 ? 9.938 -9.138 3.586 1.00 83.81 92 THR A O 1
ATOM 794 N N . THR A 1 93 ? 7.821 -8.553 4.007 1.00 86.06 93 THR A N 1
ATOM 795 C CA . THR A 1 93 ? 7.263 -9.276 2.859 1.00 86.06 93 THR A CA 1
ATOM 796 C C . THR A 1 93 ? 7.632 -8.545 1.564 1.00 86.06 93 THR A C 1
ATOM 798 O O . THR A 1 93 ? 7.154 -7.439 1.317 1.00 86.06 93 THR A O 1
ATOM 801 N N . SER A 1 94 ? 8.447 -9.178 0.710 1.00 81.12 94 SER A N 1
ATOM 802 C 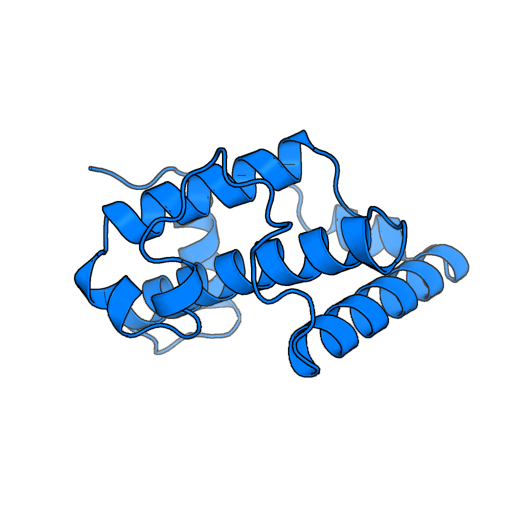CA . SER A 1 94 ? 8.988 -8.579 -0.529 1.00 81.12 94 SER A CA 1
ATOM 803 C C . SER A 1 94 ? 7.916 -8.184 -1.553 1.00 81.12 94 SER A C 1
ATOM 805 O O . SER A 1 94 ? 8.140 -7.346 -2.420 1.00 81.12 94 SER A O 1
ATOM 807 N N . GLY A 1 95 ? 6.724 -8.769 -1.450 1.00 88.81 95 GLY A N 1
ATOM 808 C CA . GLY A 1 95 ? 5.619 -8.556 -2.378 1.00 88.81 95 GLY A CA 1
ATOM 809 C C . GLY A 1 95 ? 5.690 -9.410 -3.645 1.00 88.81 95 GLY A C 1
ATOM 810 O O . GLY A 1 95 ? 4.752 -9.379 -4.437 1.00 88.81 95 GLY A O 1
ATOM 811 N N . PHE A 1 96 ? 6.750 -10.205 -3.820 1.00 91.94 96 PHE A N 1
ATOM 812 C CA . PHE A 1 96 ? 6.891 -11.146 -4.935 1.00 91.94 96 PHE A CA 1
ATOM 813 C C . PHE A 1 96 ? 5.797 -12.226 -4.925 1.00 91.94 96 PHE A C 1
ATOM 815 O O . PHE A 1 96 ? 5.152 -12.459 -5.945 1.00 91.94 96 PHE A O 1
ATOM 822 N N . ASP A 1 97 ? 5.537 -12.816 -3.754 1.00 92.00 97 ASP A N 1
ATOM 823 C CA . ASP A 1 97 ? 4.542 -13.886 -3.568 1.00 92.00 97 ASP A CA 1
ATOM 824 C C . ASP A 1 97 ? 3.099 -13.368 -3.429 1.00 92.00 97 ASP A C 1
ATOM 826 O O . ASP A 1 97 ? 2.150 -14.141 -3.286 1.00 92.00 97 ASP A O 1
ATOM 830 N N . LEU A 1 98 ? 2.907 -12.047 -3.465 1.00 95.94 98 LEU A N 1
ATOM 831 C CA . LEU A 1 98 ? 1.578 -11.445 -3.462 1.00 95.94 98 LEU A CA 1
ATOM 832 C C . LEU A 1 98 ? 0.906 -11.618 -4.836 1.00 95.94 98 LEU A C 1
ATOM 834 O O . LEU A 1 98 ? 1.576 -11.875 -5.838 1.00 95.94 98 LEU A O 1
ATOM 838 N N . PRO A 1 99 ? -0.425 -11.446 -4.945 1.00 96.75 99 PRO A N 1
ATOM 839 C CA . PRO A 1 99 ? -1.163 -11.653 -6.193 1.00 96.75 99 PRO A CA 1
ATOM 840 C C . PRO A 1 99 ? -0.963 -10.505 -7.209 1.00 96.75 99 PRO A C 1
ATOM 842 O O . PRO A 1 99 ? -1.908 -9.914 -7.728 1.00 96.75 99 PRO A O 1
ATOM 845 N N . ILE A 1 100 ? 0.292 -10.190 -7.532 1.00 97.56 100 ILE A N 1
ATOM 846 C CA . ILE A 1 100 ? 0.714 -9.124 -8.453 1.00 97.56 100 ILE A CA 1
ATOM 847 C C . ILE A 1 100 ? 0.381 -9.426 -9.922 1.00 97.56 100 ILE A C 1
ATOM 849 O O . ILE A 1 100 ? 0.566 -8.585 -10.796 1.00 97.56 100 ILE A O 1
ATOM 853 N N . HIS A 1 101 ? -0.088 -10.641 -10.206 1.00 97.00 101 HIS A N 1
ATOM 854 C CA . HIS A 1 101 ? -0.494 -11.103 -11.531 1.00 97.00 101 HIS A CA 1
ATOM 855 C C . HIS A 1 101 ? -1.976 -10.861 -11.834 1.00 97.00 101 HIS A C 1
ATOM 857 O O . HIS A 1 101 ? -2.391 -11.073 -12.974 1.00 97.00 101 HIS A O 1
ATOM 863 N N . LEU A 1 102 ? -2.770 -10.448 -10.839 1.00 97.69 102 LEU A N 1
ATOM 864 C CA . LEU A 1 102 ? -4.198 -10.217 -11.026 1.00 97.69 102 LEU A CA 1
ATOM 865 C C . LEU A 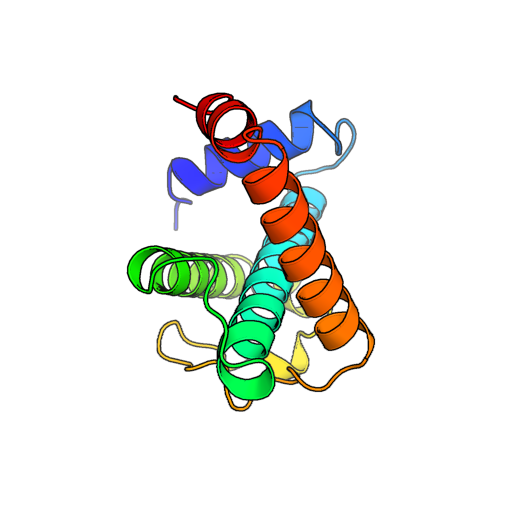1 102 ? -4.439 -9.141 -12.100 1.00 97.69 102 LEU A C 1
ATOM 867 O O . LEU A 1 102 ? -3.757 -8.108 -12.073 1.00 97.69 102 LEU A O 1
ATOM 871 N N . PRO A 1 103 ? -5.395 -9.341 -13.030 1.00 98.00 103 PRO A N 1
ATOM 872 C CA . PRO A 1 103 ? -5.620 -8.423 -14.146 1.00 98.00 103 PRO A CA 1
ATOM 873 C C . PRO A 1 103 ? -5.823 -6.967 -13.717 1.00 98.00 103 PRO A C 1
ATOM 875 O O . PRO A 1 103 ? -5.261 -6.056 -14.323 1.00 98.00 103 PRO A O 1
ATOM 878 N N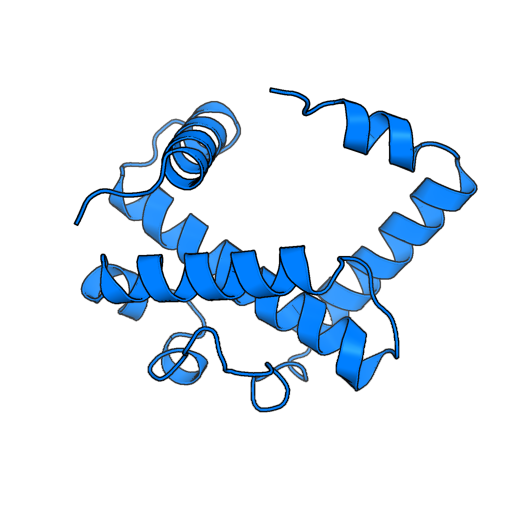 . GLU A 1 104 ? -6.568 -6.730 -12.639 1.00 97.56 104 GLU A N 1
ATOM 879 C CA . GLU A 1 104 ? -6.820 -5.395 -12.102 1.00 97.56 104 GLU A CA 1
ATOM 880 C C . GLU A 1 104 ? -5.566 -4.729 -11.517 1.00 97.56 104 GLU A C 1
ATOM 882 O O . GLU A 1 104 ? -5.455 -3.502 -11.555 1.00 97.56 104 GLU A O 1
ATOM 887 N N . ILE A 1 105 ? -4.611 -5.514 -11.005 1.00 98.31 105 ILE A N 1
ATOM 888 C CA . ILE A 1 105 ? -3.331 -5.011 -10.492 1.00 98.31 105 ILE A CA 1
ATOM 889 C C . ILE A 1 105 ? -2.395 -4.682 -11.650 1.00 98.31 105 ILE A C 1
ATOM 891 O O . ILE A 1 105 ? -1.821 -3.594 -11.676 1.00 98.31 105 ILE A O 1
ATOM 895 N N . VAL A 1 106 ? -2.300 -5.576 -12.637 1.00 98.50 106 VAL A N 1
ATOM 896 C CA . VAL A 1 106 ? -1.498 -5.359 -13.848 1.00 98.50 106 VAL A CA 1
ATOM 897 C C . VAL A 1 106 ? -1.991 -4.124 -14.603 1.00 98.50 106 VAL A C 1
ATOM 899 O O . VAL A 1 106 ? -1.190 -3.274 -14.991 1.00 98.50 106 VAL A O 1
ATOM 902 N N . GLU A 1 107 ? -3.306 -3.974 -14.764 1.00 98.31 107 GLU A N 1
ATOM 903 C CA . GLU A 1 107 ? -3.894 -2.818 -15.440 1.00 98.31 107 GLU A CA 1
ATOM 904 C C . GLU A 1 107 ? -3.685 -1.520 -14.646 1.00 98.31 107 GLU A C 1
ATOM 906 O O . GLU A 1 107 ? -3.372 -0.483 -15.235 1.00 98.31 107 GLU A O 1
ATOM 911 N N . ALA A 1 108 ? -3.795 -1.558 -13.314 1.00 98.19 108 ALA A N 1
ATOM 912 C CA . ALA A 1 108 ? -3.494 -0.400 -12.473 1.00 98.19 108 ALA A CA 1
ATOM 913 C C . ALA A 1 108 ? -2.014 0.013 -12.565 1.00 98.19 108 ALA A C 1
ATOM 915 O O . ALA A 1 108 ? -1.727 1.203 -12.703 1.00 98.19 108 ALA A O 1
ATOM 916 N N . ALA A 1 109 ? -1.088 -0.951 -12.547 1.00 98.31 109 ALA A N 1
ATOM 917 C CA . ALA A 1 109 ? 0.344 -0.710 -12.719 1.00 98.31 109 ALA A CA 1
ATOM 918 C C . ALA A 1 109 ? 0.655 -0.103 -14.092 1.00 98.31 109 ALA A C 1
ATOM 920 O O . ALA A 1 109 ? 1.325 0.927 -14.178 1.00 98.31 109 ALA A O 1
ATOM 921 N N . ARG A 1 110 ? 0.089 -0.672 -15.162 1.00 98.25 110 ARG A N 1
ATOM 922 C CA . ARG A 1 110 ? 0.243 -0.157 -16.527 1.00 98.25 110 ARG A CA 1
ATOM 923 C C . ARG A 1 110 ? -0.261 1.282 -16.644 1.00 98.25 110 ARG A C 1
ATOM 925 O O . ARG A 1 110 ? 0.446 2.132 -17.177 1.00 98.25 110 ARG A O 1
ATOM 932 N N . ARG A 1 111 ? -1.460 1.568 -16.120 1.00 97.94 111 ARG A N 1
ATOM 933 C CA . ARG A 1 111 ? -2.027 2.927 -16.110 1.00 97.94 111 ARG A CA 1
ATOM 934 C C . ARG A 1 111 ? -1.140 3.901 -15.347 1.00 97.94 111 ARG A C 1
ATOM 936 O O . ARG A 1 111 ? -0.871 4.975 -15.871 1.00 97.94 111 ARG A O 1
ATOM 943 N N . LEU A 1 112 ? -0.672 3.525 -14.154 1.00 97.12 112 LEU A N 1
ATOM 944 C CA . LEU A 1 112 ? 0.219 4.363 -13.350 1.00 97.12 112 LEU A CA 1
ATOM 945 C C . LEU A 1 112 ? 1.493 4.712 -14.127 1.00 97.12 112 LEU A C 1
ATOM 947 O O . LEU A 1 112 ? 1.796 5.895 -14.266 1.00 97.12 112 LEU A O 1
ATOM 951 N N . LYS A 1 113 ? 2.176 3.706 -14.689 1.00 96.50 113 LYS A N 1
ATOM 952 C CA . LYS A 1 113 ? 3.384 3.898 -15.502 1.00 96.50 113 LYS A CA 1
ATOM 953 C C . LYS A 1 113 ? 3.126 4.855 -16.670 1.00 96.50 113 LYS A C 1
ATOM 955 O O . LYS A 1 113 ? 3.800 5.874 -16.778 1.00 96.50 113 LYS A O 1
ATOM 960 N N . SER A 1 114 ? 2.096 4.595 -17.481 1.00 96.94 114 SER A N 1
ATOM 961 C CA . SER A 1 114 ? 1.765 5.451 -18.631 1.00 96.94 114 SER A CA 1
ATOM 962 C C . SER A 1 114 ? 1.389 6.880 -18.227 1.00 96.94 114 SER A C 1
ATOM 964 O O . SER A 1 114 ? 1.768 7.830 -18.905 1.00 96.94 114 SER A O 1
ATOM 966 N N . SER A 1 115 ? 0.656 7.065 -17.124 1.00 95.50 115 SER A N 1
ATOM 967 C CA . SER A 1 115 ? 0.316 8.402 -16.626 1.00 95.50 115 SER A CA 1
ATOM 968 C C . SER A 1 115 ? 1.545 9.165 -16.140 1.00 95.50 115 SER A C 1
ATOM 970 O O . SER A 1 115 ? 1.664 10.357 -16.417 1.00 95.50 115 SER A O 1
ATOM 972 N N . VAL A 1 116 ? 2.466 8.503 -15.435 1.00 94.19 116 VAL A N 1
ATOM 973 C CA . VAL A 1 116 ? 3.702 9.147 -14.975 1.00 94.19 116 VAL A CA 1
ATOM 974 C C . VAL A 1 116 ? 4.608 9.499 -16.155 1.00 94.19 116 VAL A C 1
ATOM 976 O O . VAL A 1 116 ? 5.143 10.604 -16.182 1.00 94.19 116 VAL A O 1
ATOM 979 N N . GLU A 1 117 ? 4.750 8.614 -17.141 1.00 94.62 117 GLU A N 1
ATOM 980 C CA . GLU A 1 117 ? 5.491 8.889 -18.381 1.00 94.62 117 GLU A CA 1
ATOM 981 C C . GLU A 1 117 ? 4.913 10.099 -19.118 1.00 94.62 117 GLU A C 1
ATOM 983 O O . GLU A 1 117 ? 5.641 11.048 -19.400 1.00 94.62 117 GLU A O 1
ATOM 988 N N . TRP A 1 118 ? 3.593 10.142 -19.302 1.00 95.44 118 TRP A N 1
ATOM 989 C CA . TRP A 1 118 ? 2.921 11.286 -19.917 1.00 95.44 118 TRP A CA 1
ATOM 990 C C . TRP A 1 118 ? 3.152 12.593 -19.139 1.00 95.44 118 TRP A C 1
ATOM 992 O O . TRP A 1 118 ? 3.433 13.635 -19.728 1.00 95.44 118 TRP A O 1
ATOM 1002 N N . LEU A 1 119 ? 3.087 12.561 -17.804 1.00 95.00 119 LEU A N 1
ATOM 1003 C CA . LEU A 1 119 ? 3.363 13.739 -16.973 1.00 95.00 119 LEU A CA 1
ATOM 1004 C C . LEU A 1 119 ? 4.819 14.209 -17.080 1.00 95.00 119 LEU A C 1
ATOM 1006 O O . LEU A 1 119 ? 5.063 15.419 -17.051 1.00 95.00 119 LEU A O 1
ATOM 1010 N N . LYS A 1 120 ? 5.771 13.274 -17.201 1.00 92.62 120 LYS A N 1
ATOM 1011 C CA . LYS A 1 120 ? 7.194 13.570 -17.435 1.00 92.62 120 LYS A CA 1
ATOM 1012 C C . LYS A 1 120 ? 7.376 14.243 -18.796 1.00 92.62 120 LYS A C 1
ATOM 1014 O O . LYS A 1 120 ? 7.977 15.309 -18.859 1.00 92.62 120 LYS A O 1
ATOM 1019 N N . GLU A 1 121 ? 6.779 13.690 -19.849 1.00 95.00 121 GLU A N 1
ATOM 1020 C CA . GLU A 1 121 ? 6.815 14.256 -21.206 1.00 95.00 121 GLU A CA 1
ATOM 1021 C C . GLU A 1 121 ? 6.221 15.667 -21.282 1.00 95.00 121 GLU A C 1
ATOM 1023 O O . GLU A 1 121 ? 6.685 16.501 -22.059 1.00 95.00 121 GLU A O 1
ATOM 1028 N N . LYS A 1 122 ? 5.194 15.957 -20.474 1.00 95.75 122 LYS A N 1
ATOM 1029 C CA . LYS A 1 122 ? 4.568 17.286 -20.413 1.00 95.75 122 LYS A CA 1
ATOM 1030 C C . LYS A 1 122 ? 5.256 18.262 -19.457 1.00 95.75 122 LYS A C 1
ATOM 1032 O O . LYS A 1 122 ? 4.817 19.405 -19.376 1.00 95.75 122 LYS A O 1
ATOM 1037 N N . GLY A 1 123 ? 6.289 17.843 -18.721 1.00 93.25 123 GLY A N 1
ATOM 1038 C CA . GLY A 1 123 ? 6.924 18.681 -17.695 1.00 93.25 123 GLY A CA 1
ATOM 1039 C C . GLY A 1 123 ? 5.976 19.064 -16.548 1.00 93.25 123 GLY A C 1
ATOM 1040 O O . GLY A 1 123 ? 6.165 20.087 -15.893 1.00 93.25 123 GLY A O 1
ATOM 1041 N N . LEU A 1 124 ? 4.926 18.266 -16.317 1.00 92.50 124 LEU A N 1
ATOM 1042 C CA . LEU A 1 124 ? 3.885 18.531 -15.316 1.00 92.50 124 LEU A CA 1
ATOM 1043 C C . LEU A 1 124 ? 4.102 17.757 -14.012 1.00 92.50 124 LEU A C 1
ATOM 1045 O O . LEU A 1 124 ? 3.442 18.043 -13.014 1.00 92.50 124 LEU A O 1
ATOM 1049 N N . LEU A 1 125 ? 5.006 16.770 -14.000 1.00 86.81 125 LEU A N 1
ATOM 1050 C CA . LEU A 1 125 ? 5.186 15.891 -12.844 1.00 86.81 125 LEU A CA 1
ATOM 1051 C C . LEU A 1 125 ? 5.554 16.671 -11.570 1.00 86.81 125 LEU A C 1
ATOM 1053 O O . LEU A 1 125 ? 4.955 16.440 -10.518 1.00 86.81 125 LEU A O 1
ATOM 1057 N N . ASP A 1 126 ? 6.482 17.622 -11.671 1.00 84.38 126 ASP A N 1
ATOM 1058 C CA . ASP A 1 126 ? 6.952 18.402 -10.520 1.00 84.38 126 ASP A CA 1
ATOM 1059 C C . ASP A 1 126 ? 5.892 19.387 -10.011 1.00 84.38 126 ASP A C 1
ATOM 1061 O O . ASP A 1 126 ? 5.786 19.618 -8.807 1.00 84.38 126 ASP A O 1
ATOM 1065 N N . GLN A 1 127 ? 5.029 19.885 -10.901 1.00 80.81 127 GLN A N 1
ATOM 1066 C CA . GLN A 1 127 ? 3.913 20.769 -10.543 1.00 80.81 127 GLN A CA 1
ATOM 1067 C C . GLN A 1 127 ? 2.867 20.036 -9.690 1.00 80.81 127 GLN A C 1
ATOM 1069 O O . GLN A 1 127 ? 2.281 20.613 -8.775 1.00 80.81 127 GLN A O 1
ATOM 1074 N N . ILE A 1 128 ? 2.659 18.741 -9.948 1.00 76.19 128 ILE A N 1
ATOM 1075 C CA . ILE A 1 128 ? 1.723 17.903 -9.187 1.00 76.19 128 ILE A CA 1
ATOM 1076 C C . ILE A 1 128 ? 2.350 17.427 -7.870 1.00 76.19 128 ILE A C 1
ATOM 1078 O O . ILE A 1 128 ? 1.665 17.385 -6.844 1.00 76.19 128 ILE A O 1
ATOM 1082 N N . LYS A 1 129 ? 3.648 17.095 -7.868 1.00 68.31 129 LYS A N 1
ATOM 1083 C CA . LYS A 1 129 ? 4.373 16.701 -6.647 1.00 68.31 129 LYS A CA 1
ATOM 1084 C C . LYS A 1 129 ? 4.519 17.870 -5.662 1.00 68.31 129 LYS A C 1
ATOM 1086 O O . LYS A 1 129 ? 4.333 17.670 -4.465 1.00 68.31 129 LYS A O 1
ATOM 1091 N N . GLY A 1 130 ? 4.757 19.086 -6.158 1.00 49.69 130 GLY A N 1
ATOM 1092 C CA . GLY A 1 130 ? 4.895 20.305 -5.350 1.00 49.69 130 GLY A CA 1
ATOM 1093 C C . GLY A 1 130 ? 3.598 20.827 -4.716 1.00 49.69 130 GLY A C 1
ATOM 1094 O O . GLY A 1 130 ? 3.655 21.653 -3.811 1.00 49.69 130 GLY A O 1
ATOM 1095 N N . GLY A 1 131 ? 2.427 20.323 -5.128 1.00 42.66 131 GLY A N 1
ATOM 1096 C CA . GLY A 1 131 ? 1.120 20.711 -4.576 1.00 42.66 131 GLY A CA 1
ATOM 1097 C C . GLY A 1 131 ? 0.766 20.088 -3.216 1.00 42.66 131 GLY A C 1
ATOM 1098 O O . GLY A 1 131 ? -0.341 20.289 -2.724 1.00 42.66 131 GLY A O 1
ATOM 1099 N N . ASN A 1 132 ? 1.666 19.305 -2.614 1.00 43.53 132 ASN A N 1
ATOM 1100 C CA . ASN A 1 132 ? 1.556 18.824 -1.235 1.00 43.53 132 ASN A CA 1
ATOM 1101 C C . ASN A 1 132 ? 2.916 18.979 -0.531 1.00 43.53 132 ASN A C 1
ATOM 1103 O O . ASN A 1 132 ? 3.621 17.992 -0.343 1.00 43.53 132 ASN A O 1
ATOM 1107 N N . ASN A 1 133 ? 3.282 20.202 -0.148 1.00 28.97 133 ASN A N 1
ATOM 1108 C CA . ASN A 1 133 ? 4.254 20.429 0.927 1.00 28.97 133 ASN A CA 1
ATOM 1109 C C . ASN A 1 133 ? 3.467 20.874 2.186 1.00 28.97 133 ASN A C 1
ATOM 1111 O O . ASN A 1 133 ? 2.401 21.469 2.009 1.00 28.97 133 ASN A O 1
ATOM 1115 N N . PRO A 1 134 ? 3.905 20.496 3.404 1.00 44.94 134 PRO A N 1
ATOM 1116 C CA . PRO A 1 134 ? 3.090 20.430 4.625 1.00 44.94 134 PRO A CA 1
ATOM 1117 C C . PRO A 1 134 ? 2.519 21.764 5.117 1.00 44.94 134 PRO A C 1
ATOM 1119 O O . PRO A 1 134 ? 3.136 22.819 4.856 1.00 44.94 134 PRO A O 1
#

pLDDT: mean 92.58, std 11.53, range [28.97, 98.56]

Organism: NCBI:txid1329516

Foldseek 3Di:
DDDDPVLVVVLVVCCVPPNVPDDPLRSLLVLLLVLVLVLLLQLLCVPPVVHHDDDPVVSLVSQVNNVCSCVVCVVSLCVHPPSVQCVPRHSPPSSNPGVSVDPVSNVVNVVVVVVCVVCVVVVNNVVVVVVDDD

Sequence (134 aa):
MKLPTHLKQELNRMKKTFMKDANLNDLIKELIKRRRKQILVHSCLYYRMNHTEIDDHTYDQLGKDLQLLQKTFSELSKEVIYHEYFKDYTETTSGFDLPIHLPEIVEAARRLKSSVEWLKEKGLLDQIKGGNNP

Radius of gyration: 15.44 Å; chains: 1; bounding box: 33×35×42 Å